Protein AF-A0A380FMU0-F1 (afdb_monomer_lite)

Secondary structure (DSSP, 8-state):
--SSHHHHHHHHHHHHHHHHHHHHHHHHHHHIIIIIHHHHHHHHHHHHHHHHHHHHHTT-S-HHHHHHHHHHTT--EEEE-TT--EEEESSPPSB----HHHHHHHHTTPPEEHHHHPPP-SSS-GGG--BTTSSEE------

Structure (mmCIF, N/CA/C/O backbone):
data_AF-A0A380FMU0-F1
#
_entry.id   AF-A0A380FMU0-F1
#
loop_
_atom_site.group_PDB
_atom_site.id
_atom_site.type_symbol
_atom_site.label_atom_id
_atom_site.label_alt_id
_atom_site.label_comp_id
_atom_site.label_asym_id
_atom_site.label_entity_id
_atom_site.label_seq_id
_atom_site.pdbx_PDB_ins_code
_atom_site.Cartn_x
_atom_site.Cartn_y
_atom_site.Cartn_z
_atom_site.occupancy
_atom_site.B_iso_or_equiv
_atom_site.auth_seq_id
_atom_site.auth_comp_id
_atom_site.auth_asym_id
_atom_site.auth_atom_id
_atom_site.pdbx_PDB_model_num
ATOM 1 N N . MET A 1 1 ? 20.321 -1.409 -47.444 1.00 62.28 1 MET A N 1
ATOM 2 C CA . MET A 1 1 ? 21.589 -1.336 -46.681 1.00 62.28 1 MET A CA 1
ATOM 3 C C . MET A 1 1 ? 21.832 0.125 -46.312 1.00 62.28 1 MET A C 1
ATOM 5 O O . MET A 1 1 ? 21.774 0.958 -47.209 1.00 62.28 1 MET A O 1
ATOM 9 N N . PHE A 1 2 ? 21.976 0.475 -45.027 1.00 71.62 2 PHE A N 1
ATOM 10 C CA . PHE A 1 2 ? 22.127 1.880 -44.603 1.00 71.62 2 PHE A CA 1
ATOM 11 C C . PHE A 1 2 ? 23.347 2.533 -45.263 1.00 71.62 2 PHE A C 1
ATOM 13 O O . PHE A 1 2 ? 24.409 1.914 -45.334 1.00 71.62 2 PHE A O 1
ATOM 20 N N . ARG A 1 3 ? 23.165 3.759 -45.776 1.00 75.12 3 ARG A N 1
ATOM 21 C CA . ARG A 1 3 ? 24.094 4.401 -46.722 1.00 75.12 3 ARG A CA 1
ATOM 22 C C . ARG A 1 3 ? 25.409 4.886 -46.101 1.00 75.12 3 ARG A C 1
ATOM 24 O O . ARG A 1 3 ? 26.377 5.029 -46.834 1.00 75.12 3 ARG A O 1
ATOM 31 N N . SER A 1 4 ? 25.473 5.118 -44.788 1.00 87.44 4 SER A N 1
ATOM 32 C CA . SER A 1 4 ? 26.703 5.547 -44.106 1.00 87.44 4 SER A CA 1
ATOM 33 C C . SER A 1 4 ? 26.963 4.758 -42.823 1.00 87.44 4 SER A C 1
ATOM 35 O O . SER A 1 4 ? 26.038 4.232 -42.192 1.00 87.44 4 SER A O 1
ATOM 37 N N . LEU A 1 5 ? 28.238 4.697 -42.427 1.00 88.19 5 LEU A N 1
ATOM 38 C CA . LEU A 1 5 ? 28.683 4.088 -41.171 1.00 88.19 5 LEU A CA 1
ATOM 39 C C . LEU A 1 5 ? 27.989 4.728 -39.955 1.00 88.19 5 LEU A C 1
ATOM 41 O O . LEU A 1 5 ? 27.538 4.014 -39.064 1.00 88.19 5 LEU A O 1
ATOM 45 N N . TYR A 1 6 ? 27.820 6.053 -39.971 1.00 88.25 6 TYR A N 1
ATOM 46 C CA . TYR A 1 6 ? 27.162 6.817 -38.907 1.00 88.25 6 TYR A CA 1
ATOM 47 C C . TYR A 1 6 ? 25.714 6.375 -38.667 1.00 88.25 6 TYR A C 1
ATOM 49 O O . TYR A 1 6 ? 25.329 6.126 -37.527 1.00 88.25 6 TYR A O 1
ATOM 57 N N . ILE A 1 7 ? 24.924 6.209 -39.735 1.00 91.94 7 ILE A N 1
ATOM 58 C CA . ILE A 1 7 ? 23.527 5.755 -39.625 1.00 91.94 7 ILE A CA 1
ATOM 59 C C . ILE A 1 7 ? 23.473 4.335 -39.058 1.00 91.94 7 ILE A C 1
ATOM 61 O O . ILE A 1 7 ? 22.617 4.024 -38.235 1.00 91.94 7 ILE A O 1
ATOM 65 N N . ARG A 1 8 ? 24.403 3.469 -39.471 1.00 90.94 8 ARG A N 1
ATOM 66 C CA . ARG A 1 8 ? 24.453 2.085 -38.994 1.00 90.94 8 ARG A CA 1
ATOM 67 C C . ARG A 1 8 ? 24.746 2.015 -37.492 1.00 90.94 8 ARG A C 1
ATOM 69 O O . ARG A 1 8 ? 24.044 1.300 -36.784 1.00 90.94 8 ARG A O 1
ATOM 76 N N . ILE A 1 9 ? 25.733 2.778 -37.015 1.00 93.88 9 ILE A N 1
ATOM 77 C CA . ILE A 1 9 ? 26.066 2.862 -35.585 1.00 93.88 9 ILE A CA 1
ATOM 78 C C . ILE A 1 9 ? 24.871 3.403 -34.796 1.00 93.88 9 ILE A C 1
ATOM 80 O O . ILE A 1 9 ? 24.471 2.786 -33.815 1.00 93.88 9 ILE A O 1
ATOM 84 N N . ALA A 1 10 ? 24.255 4.499 -35.250 1.00 94.94 10 ALA A N 1
ATOM 85 C CA . ALA A 1 10 ? 23.093 5.080 -34.581 1.00 94.94 10 ALA A CA 1
ATOM 86 C C . ALA A 1 10 ? 21.936 4.073 -34.446 1.00 94.94 10 ALA A C 1
ATOM 88 O O . ALA A 1 10 ? 21.364 3.926 -33.367 1.00 94.94 10 ALA A O 1
ATOM 89 N N . ILE A 1 11 ? 21.630 3.332 -35.515 1.00 94.94 11 ILE A N 1
ATOM 90 C CA . ILE A 1 11 ? 20.568 2.318 -35.507 1.00 94.94 11 ILE A CA 1
ATOM 91 C C . ILE A 1 11 ? 20.90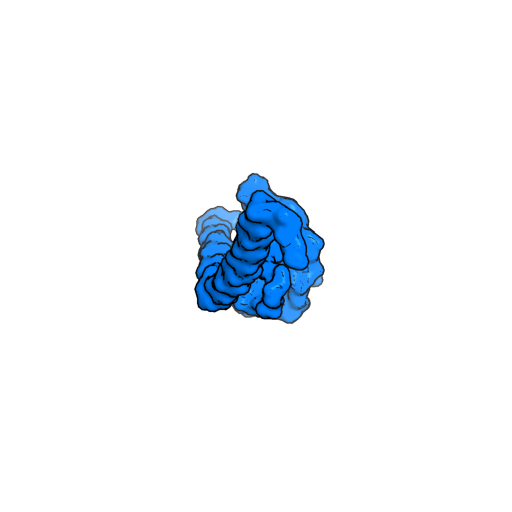6 1.168 -34.564 1.00 94.94 11 ILE A C 1
ATOM 93 O O . ILE A 1 11 ? 20.043 0.769 -33.787 1.00 94.94 11 ILE A O 1
ATOM 97 N N . TYR A 1 12 ? 22.139 0.655 -34.579 1.00 94.94 12 TYR A N 1
ATOM 98 C CA . TYR A 1 12 ? 22.534 -0.394 -33.637 1.00 94.94 12 TYR A CA 1
ATOM 99 C C . TYR A 1 12 ? 22.421 0.071 -32.188 1.00 94.94 12 TYR A C 1
ATOM 101 O O . TYR A 1 12 ? 21.866 -0.657 -31.370 1.00 94.94 12 TYR A O 1
ATOM 109 N N . THR A 1 13 ? 22.858 1.291 -31.882 1.00 96.25 13 THR A N 1
ATOM 110 C CA . THR A 1 13 ? 22.730 1.863 -30.539 1.00 96.25 13 THR A CA 1
ATOM 111 C C . THR A 1 13 ? 21.267 1.953 -30.104 1.00 96.25 13 THR A C 1
ATOM 113 O O . THR A 1 13 ? 20.933 1.486 -29.018 1.00 96.25 13 THR A O 1
ATOM 116 N N . ILE A 1 14 ? 20.377 2.477 -30.955 1.00 97.25 14 ILE A N 1
ATOM 117 C CA . ILE A 1 14 ? 18.938 2.572 -30.653 1.00 97.25 14 ILE 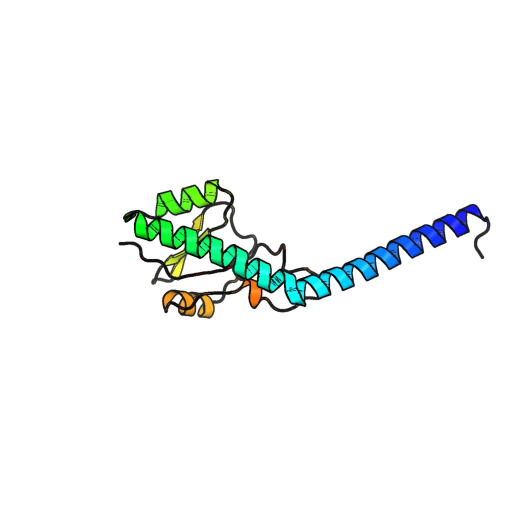A CA 1
ATOM 118 C C . ILE A 1 14 ? 18.331 1.181 -30.443 1.00 97.25 14 ILE A C 1
ATOM 120 O O . ILE A 1 14 ? 17.609 0.966 -29.473 1.00 97.25 14 ILE A O 1
ATOM 124 N N . VAL A 1 15 ? 18.641 0.221 -31.317 1.00 97.38 15 VAL A N 1
ATOM 125 C CA . VAL A 1 15 ? 18.131 -1.154 -31.208 1.00 97.38 15 VAL A CA 1
ATOM 126 C C . VAL A 1 15 ? 18.597 -1.805 -29.908 1.00 97.38 15 VAL A C 1
ATOM 128 O O . VAL A 1 15 ? 17.781 -2.386 -29.196 1.00 97.38 15 VAL A O 1
ATOM 131 N N . VAL A 1 16 ? 19.878 -1.672 -29.558 1.00 97.81 16 VAL A N 1
ATOM 132 C CA . VAL A 1 16 ? 20.424 -2.204 -28.302 1.00 97.81 16 VAL A CA 1
ATOM 133 C C . VAL A 1 16 ? 19.770 -1.535 -27.093 1.00 97.81 16 VAL A C 1
ATOM 135 O O . VAL A 1 16 ? 19.377 -2.241 -26.166 1.00 97.81 16 VAL A O 1
ATOM 138 N N . MET A 1 17 ? 19.594 -0.209 -27.099 1.00 98.00 17 MET A N 1
ATOM 139 C CA . MET A 1 17 ? 18.896 0.514 -26.026 1.00 98.00 17 MET A CA 1
ATOM 140 C C . MET A 1 17 ? 17.452 0.027 -25.849 1.00 98.00 17 MET A C 1
ATOM 142 O O . MET A 1 17 ? 17.045 -0.272 -24.727 1.00 98.00 17 MET A O 1
ATOM 146 N N . LEU A 1 18 ? 16.692 -0.103 -26.941 1.00 98.00 18 LEU A N 1
ATOM 147 C CA . LEU A 1 18 ? 15.300 -0.560 -26.902 1.00 98.00 18 LEU A CA 1
ATOM 148 C C . LEU A 1 18 ? 15.189 -2.010 -26.423 1.00 98.00 18 LEU A C 1
ATOM 150 O O . LEU A 1 18 ? 14.384 -2.300 -25.540 1.00 98.00 18 LEU A O 1
ATOM 154 N N . LEU A 1 19 ? 16.022 -2.913 -26.949 1.00 97.69 19 LEU A N 1
ATOM 155 C CA . LEU A 1 19 ? 16.055 -4.308 -26.501 1.00 97.69 19 LEU A CA 1
ATOM 156 C C . LEU A 1 19 ? 16.412 -4.405 -25.016 1.00 97.69 19 LEU A C 1
ATOM 158 O O . LEU A 1 19 ? 15.761 -5.138 -24.274 1.00 97.69 19 LEU A O 1
ATOM 162 N N . SER A 1 20 ? 17.393 -3.622 -24.565 1.00 97.75 20 SER A N 1
ATOM 163 C CA . SER A 1 20 ? 17.803 -3.586 -23.158 1.00 97.75 20 SER A CA 1
ATOM 164 C C . SER A 1 20 ? 16.676 -3.083 -22.255 1.00 97.75 20 SER A C 1
ATOM 166 O O . SER A 1 20 ? 16.435 -3.666 -21.199 1.00 97.75 20 SER A O 1
ATOM 168 N N . ALA A 1 21 ? 15.945 -2.046 -22.677 1.00 95.38 21 ALA A N 1
ATOM 169 C CA . ALA A 1 21 ? 14.795 -1.522 -21.943 1.00 95.38 21 ALA A CA 1
ATOM 170 C C . ALA A 1 21 ? 13.669 -2.562 -21.823 1.00 95.38 21 ALA A C 1
ATOM 172 O O . ALA A 1 21 ? 13.132 -2.756 -20.733 1.00 95.38 21 ALA A O 1
ATOM 173 N N . ILE A 1 22 ? 13.358 -3.277 -22.910 1.0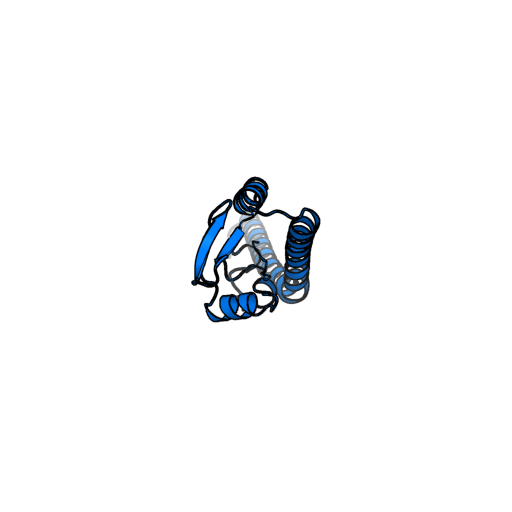0 93.50 22 ILE A N 1
ATOM 174 C CA . ILE A 1 22 ? 12.335 -4.333 -22.924 1.00 93.50 22 ILE A CA 1
ATOM 175 C C . ILE A 1 22 ? 12.735 -5.489 -21.997 1.00 93.50 22 ILE A C 1
ATOM 177 O O . ILE A 1 22 ? 11.941 -5.913 -21.158 1.00 93.50 22 ILE A O 1
ATOM 181 N N . ILE A 1 23 ? 13.975 -5.975 -22.100 1.00 94.88 23 ILE A N 1
ATOM 182 C CA . ILE A 1 23 ? 14.481 -7.061 -21.247 1.00 94.88 23 ILE A CA 1
ATOM 183 C C . ILE A 1 23 ? 14.467 -6.634 -19.773 1.00 94.88 23 ILE A C 1
ATOM 185 O O . ILE A 1 23 ? 13.967 -7.369 -18.920 1.00 94.88 23 ILE A O 1
ATOM 189 N N . SER A 1 24 ? 14.957 -5.429 -19.475 1.00 93.81 24 SER A N 1
ATOM 190 C CA . SER A 1 24 ? 14.973 -4.874 -18.117 1.00 93.81 24 SER A CA 1
ATOM 191 C C . SER A 1 24 ? 13.563 -4.731 -17.536 1.00 93.81 24 SER A C 1
ATOM 193 O O . SER A 1 24 ? 13.333 -5.079 -16.374 1.00 93.81 24 SER A O 1
ATOM 195 N N . PHE A 1 25 ? 12.592 -4.303 -18.351 1.00 89.38 25 PHE A N 1
ATOM 196 C CA . PHE A 1 25 ? 11.188 -4.233 -17.955 1.00 89.38 25 PHE A CA 1
ATOM 197 C C . PHE A 1 25 ? 10.651 -5.607 -17.532 1.00 89.38 25 PHE A C 1
ATOM 199 O O . PHE A 1 25 ? 10.071 -5.727 -16.449 1.00 89.38 25 PHE A O 1
ATOM 206 N N . PHE A 1 26 ? 10.882 -6.657 -18.324 1.00 88.69 26 PHE A N 1
ATOM 207 C CA . PHE A 1 26 ? 10.426 -8.008 -17.977 1.00 88.69 26 PHE A CA 1
ATOM 208 C C . PHE A 1 26 ? 11.112 -8.559 -16.724 1.00 88.69 26 PHE A C 1
ATOM 210 O O . PHE A 1 26 ? 10.427 -9.063 -15.831 1.00 88.69 26 PHE A O 1
ATOM 217 N N . ILE A 1 27 ? 12.437 -8.416 -16.611 1.00 91.25 27 ILE A N 1
ATOM 218 C CA . ILE A 1 27 ? 13.191 -8.868 -15.430 1.00 91.25 27 ILE A CA 1
ATOM 219 C C . ILE A 1 27 ? 12.678 -8.166 -14.168 1.00 91.25 27 ILE A C 1
ATOM 221 O O . ILE A 1 27 ? 12.403 -8.819 -13.161 1.00 91.25 27 ILE A O 1
ATOM 225 N N . THR A 1 28 ? 12.482 -6.850 -14.230 1.00 88.62 28 THR A N 1
ATOM 226 C CA . THR A 1 28 ? 11.986 -6.067 -13.090 1.00 88.62 28 THR A CA 1
ATOM 227 C C . THR A 1 28 ? 10.577 -6.497 -12.682 1.00 88.62 28 THR A C 1
ATOM 229 O O . THR A 1 28 ? 10.299 -6.627 -11.490 1.00 88.62 28 THR A O 1
ATOM 232 N N . ASN A 1 29 ? 9.696 -6.787 -13.644 1.00 85.81 29 ASN A N 1
ATOM 233 C CA . ASN A 1 29 ? 8.359 -7.312 -13.358 1.00 85.81 29 ASN A CA 1
ATOM 234 C C . ASN A 1 29 ? 8.411 -8.690 -12.676 1.00 85.81 29 ASN A C 1
ATOM 236 O O . ASN A 1 29 ? 7.687 -8.918 -11.706 1.00 85.81 29 ASN A O 1
ATOM 240 N N . ILE A 1 30 ? 9.287 -9.593 -13.128 1.00 87.31 30 ILE A N 1
ATOM 241 C CA . ILE A 1 30 ? 9.474 -10.911 -12.494 1.00 87.31 30 ILE A CA 1
ATOM 242 C C . ILE A 1 30 ? 9.941 -10.748 -11.042 1.00 87.31 30 ILE A C 1
ATOM 244 O O . ILE A 1 30 ? 9.358 -11.345 -10.134 1.00 87.31 30 ILE A O 1
ATOM 248 N N . ILE A 1 31 ? 10.946 -9.898 -10.803 1.00 89.00 31 ILE A N 1
ATOM 249 C CA . ILE A 1 31 ? 11.436 -9.594 -9.449 1.00 89.00 31 ILE A CA 1
ATOM 250 C C . ILE A 1 31 ? 10.308 -9.004 -8.594 1.00 89.00 31 ILE A C 1
ATOM 252 O O . ILE A 1 31 ? 10.114 -9.410 -7.446 1.00 89.00 31 ILE A O 1
ATOM 256 N N . TYR A 1 32 ? 9.519 -8.083 -9.153 1.00 87.31 32 TYR A N 1
ATOM 257 C CA . TYR A 1 32 ? 8.397 -7.486 -8.439 1.00 87.31 32 TYR A CA 1
ATOM 258 C C . TYR A 1 32 ? 7.402 -8.539 -7.946 1.00 87.31 32 TYR A C 1
ATOM 260 O O . TYR A 1 32 ? 7.053 -8.554 -6.762 1.00 87.31 32 TYR A O 1
ATOM 268 N N . HIS A 1 33 ? 6.978 -9.439 -8.830 1.00 82.69 33 HIS A N 1
ATOM 269 C CA . HIS A 1 33 ? 5.956 -10.426 -8.503 1.00 82.69 33 HIS A CA 1
ATOM 270 C C . HIS A 1 33 ? 6.438 -11.522 -7.550 1.00 82.69 33 HIS A C 1
ATOM 272 O O . HIS A 1 33 ? 5.648 -11.964 -6.714 1.00 82.69 33 HIS A O 1
ATOM 278 N N . ASN A 1 34 ? 7.713 -11.911 -7.625 1.00 85.19 34 ASN A N 1
ATOM 279 C CA . ASN A 1 34 ? 8.252 -12.999 -6.809 1.00 85.19 34 ASN A CA 1
ATOM 280 C C . ASN A 1 34 ? 8.643 -12.561 -5.393 1.00 85.19 34 ASN A C 1
ATOM 282 O O . ASN A 1 34 ? 8.519 -13.353 -4.460 1.00 85.19 34 ASN A O 1
ATOM 286 N N . THR A 1 35 ? 9.118 -11.325 -5.209 1.00 87.12 35 THR A N 1
ATOM 287 C CA . THR A 1 35 ? 9.658 -10.881 -3.910 1.00 87.12 35 THR A CA 1
ATOM 288 C C . THR A 1 35 ? 9.127 -9.528 -3.459 1.00 87.12 35 THR A C 1
ATOM 290 O O . THR A 1 35 ? 8.597 -9.420 -2.349 1.00 87.12 35 THR A O 1
ATOM 293 N N . LEU A 1 36 ? 9.230 -8.482 -4.286 1.00 89.44 36 LEU A N 1
ATOM 294 C CA . LEU A 1 36 ? 8.938 -7.116 -3.820 1.00 89.44 36 LEU A CA 1
ATOM 295 C C . LEU A 1 36 ? 7.476 -6.925 -3.419 1.00 89.44 36 LEU A C 1
ATOM 297 O O . LEU A 1 36 ? 7.201 -6.202 -2.466 1.00 89.44 36 LEU A O 1
ATOM 301 N N . LYS A 1 37 ? 6.538 -7.581 -4.105 1.00 91.38 37 LYS A N 1
ATOM 302 C CA . LYS A 1 37 ? 5.104 -7.463 -3.828 1.00 91.38 37 LYS A CA 1
ATOM 303 C C . LYS A 1 37 ? 4.742 -7.938 -2.417 1.00 91.38 37 LYS A C 1
ATOM 305 O O . LYS A 1 37 ? 4.060 -7.220 -1.691 1.00 91.38 37 LYS A O 1
ATOM 310 N N . ALA A 1 38 ? 5.235 -9.109 -2.010 1.00 92.75 38 ALA A N 1
ATOM 311 C CA . ALA A 1 38 ? 5.000 -9.642 -0.667 1.00 92.75 38 ALA A CA 1
ATOM 312 C C . ALA A 1 38 ? 5.712 -8.809 0.412 1.00 92.75 38 ALA A C 1
ATOM 314 O O . ALA A 1 38 ? 5.133 -8.540 1.463 1.00 92.75 38 ALA A O 1
ATOM 315 N N . ASN A 1 39 ? 6.933 -8.343 0.131 1.00 94.81 39 ASN A N 1
ATOM 316 C CA . ASN A 1 39 ? 7.685 -7.483 1.048 1.00 94.81 39 ASN A CA 1
ATOM 317 C C . ASN A 1 39 ? 7.014 -6.114 1.240 1.00 94.81 39 ASN A C 1
ATOM 319 O O . ASN A 1 39 ? 6.972 -5.598 2.356 1.00 94.81 39 ASN A O 1
ATOM 323 N N . ASN A 1 40 ? 6.471 -5.531 0.168 1.00 95.12 40 ASN A N 1
ATOM 324 C CA . ASN A 1 40 ? 5.748 -4.264 0.219 1.00 95.12 40 ASN A CA 1
ATOM 325 C C . ASN A 1 40 ? 4.448 -4.392 1.019 1.00 95.12 40 ASN A C 1
ATOM 327 O O . ASN A 1 40 ? 4.187 -3.574 1.897 1.00 95.12 40 ASN A O 1
ATOM 331 N N . ASP A 1 41 ? 3.675 -5.451 0.767 1.00 96.69 41 ASP A N 1
ATOM 332 C CA . ASP A 1 41 ? 2.479 -5.769 1.548 1.00 96.69 41 ASP A CA 1
ATOM 333 C C . ASP A 1 41 ? 2.807 -5.901 3.043 1.00 96.69 41 ASP A C 1
ATOM 335 O O . ASP A 1 41 ? 2.199 -5.221 3.868 1.00 96.69 41 ASP A O 1
ATOM 339 N N . ALA A 1 42 ? 3.838 -6.679 3.391 1.00 97.56 42 ALA A N 1
ATOM 340 C CA . ALA A 1 42 ? 4.278 -6.842 4.774 1.00 97.56 42 ALA A CA 1
ATOM 341 C C . ALA A 1 42 ? 4.715 -5.513 5.412 1.00 97.56 42 ALA A C 1
ATOM 343 O O . ALA A 1 42 ? 4.367 -5.235 6.562 1.00 97.56 42 ALA A O 1
ATOM 344 N N . LYS A 1 43 ? 5.445 -4.672 4.668 1.00 97.19 43 LYS A N 1
ATOM 345 C CA . LYS A 1 43 ? 5.892 -3.356 5.139 1.00 97.19 43 LYS A CA 1
ATOM 346 C C . LYS A 1 43 ? 4.708 -2.439 5.445 1.00 97.19 43 LYS A C 1
ATOM 348 O O . LYS A 1 43 ? 4.664 -1.872 6.533 1.00 97.19 43 LYS A O 1
ATOM 353 N N . ILE A 1 44 ? 3.757 -2.314 4.520 1.00 97.06 44 ILE A N 1
ATOM 354 C CA . ILE A 1 44 ? 2.593 -1.432 4.686 1.00 97.06 44 ILE A CA 1
ATOM 355 C C . ILE A 1 44 ? 1.649 -1.995 5.760 1.00 97.06 44 ILE A C 1
ATOM 357 O O . ILE A 1 44 ? 1.149 -1.242 6.592 1.00 97.06 44 ILE A O 1
ATOM 361 N N . MET A 1 45 ? 1.467 -3.319 5.819 1.00 98.38 45 MET A N 1
ATOM 362 C CA . MET A 1 45 ? 0.698 -3.977 6.881 1.00 98.38 45 MET A CA 1
ATOM 363 C C . MET A 1 45 ? 1.302 -3.721 8.262 1.00 98.38 45 MET A C 1
ATOM 365 O O . MET A 1 45 ? 0.563 -3.478 9.213 1.00 98.38 45 MET A O 1
ATOM 369 N N . ARG A 1 46 ? 2.634 -3.754 8.392 1.00 98.44 46 ARG A N 1
ATOM 370 C CA . ARG A 1 46 ? 3.303 -3.402 9.648 1.00 98.44 46 ARG A CA 1
ATOM 371 C C . ARG A 1 46 ? 2.993 -1.960 10.039 1.00 98.44 46 ARG A C 1
ATOM 373 O O . ARG A 1 46 ? 2.516 -1.748 11.142 1.00 98.44 46 ARG A O 1
ATOM 380 N N . THR A 1 4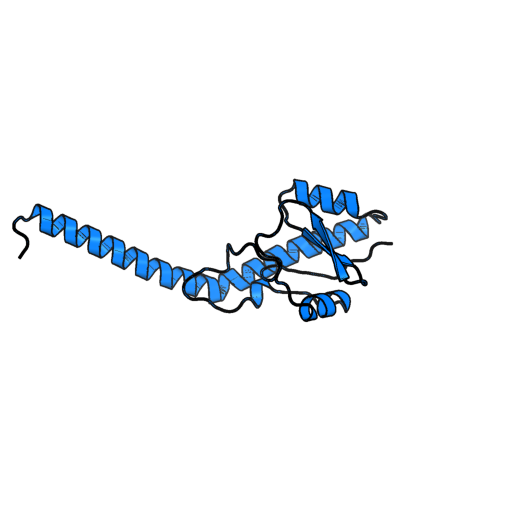7 ? 3.143 -1.007 9.119 1.00 97.69 47 THR A N 1
ATOM 381 C CA . THR A 1 47 ? 2.790 0.400 9.370 1.00 97.69 47 THR A CA 1
ATOM 382 C C . THR A 1 47 ? 1.333 0.565 9.815 1.00 97.69 47 THR A C 1
ATOM 384 O O . THR A 1 47 ? 1.067 1.290 10.770 1.00 97.69 47 THR A O 1
ATOM 387 N N . LEU A 1 48 ? 0.387 -0.139 9.182 1.00 97.88 48 LEU A N 1
ATOM 388 C CA . LEU A 1 48 ? -1.024 -0.118 9.582 1.00 97.88 48 LEU A CA 1
ATOM 389 C C . LEU A 1 48 ? -1.248 -0.716 10.982 1.00 97.88 48 LEU A C 1
ATOM 391 O O . LEU A 1 48 ? -2.050 -0.198 11.758 1.00 97.88 48 LEU A O 1
ATOM 395 N N . LYS A 1 49 ? -0.553 -1.807 11.315 1.00 97.56 49 LYS A N 1
ATOM 396 C CA . LYS A 1 49 ? -0.631 -2.421 12.646 1.00 97.56 49 LYS A CA 1
ATOM 397 C C . LYS A 1 49 ? -0.035 -1.515 13.718 1.00 97.56 49 LYS A C 1
ATOM 399 O O . LYS A 1 49 ? -0.668 -1.362 14.751 1.00 97.56 49 LYS A O 1
ATOM 404 N N . ASP A 1 50 ? 1.102 -0.879 13.454 1.00 96.75 50 ASP A N 1
ATOM 405 C CA . ASP A 1 50 ? 1.739 0.063 14.381 1.00 96.75 50 ASP A CA 1
ATOM 406 C C . ASP A 1 50 ? 0.822 1.268 14.646 1.00 96.75 50 ASP A C 1
ATOM 408 O O . ASP A 1 50 ? 0.609 1.656 15.793 1.00 96.75 50 ASP A O 1
ATOM 412 N N . ALA A 1 51 ? 0.198 1.799 13.588 1.00 94.94 51 ALA A N 1
ATOM 413 C CA . ALA A 1 51 ? -0.814 2.847 13.677 1.00 94.94 51 ALA A CA 1
ATOM 414 C C . ALA A 1 51 ? -2.000 2.411 14.564 1.00 94.94 51 ALA A C 1
ATOM 416 O O . ALA A 1 51 ? -2.367 3.112 15.511 1.00 94.94 51 ALA A O 1
ATOM 417 N N . LYS A 1 52 ? -2.553 1.216 14.322 1.00 94.38 52 LYS A N 1
ATOM 418 C CA . LYS A 1 52 ? -3.630 0.647 15.145 1.00 94.38 52 LYS A CA 1
ATOM 419 C C . LYS A 1 52 ? -3.211 0.466 16.609 1.00 94.38 52 LYS A C 1
ATOM 421 O O . LYS A 1 52 ? -3.984 0.834 17.487 1.00 94.38 52 LYS A O 1
ATOM 426 N N . SER A 1 53 ? -2.031 -0.088 16.879 1.00 94.25 53 SER A N 1
ATOM 427 C CA . SER A 1 53 ? -1.542 -0.289 18.249 1.00 94.25 53 SER A CA 1
ATOM 428 C C . SER A 1 53 ? -1.425 1.041 18.987 1.00 94.25 53 SER A C 1
ATOM 430 O O . SER A 1 53 ? -1.959 1.181 20.080 1.00 94.25 53 SER A O 1
ATOM 432 N N . PHE A 1 54 ? -0.851 2.062 18.344 1.00 93.50 54 PHE A N 1
ATOM 433 C CA . PHE A 1 54 ? -0.769 3.404 18.920 1.00 93.50 54 PHE A CA 1
ATOM 434 C C . PHE A 1 54 ? -2.150 3.988 19.259 1.00 93.50 54 PHE A C 1
ATOM 436 O O . PHE A 1 54 ? -2.340 4.564 20.328 1.00 93.50 54 PHE A O 1
ATOM 443 N N . GLN A 1 55 ? -3.133 3.811 18.370 1.00 91.19 55 GLN A N 1
ATOM 444 C CA . GLN A 1 55 ? -4.514 4.230 18.622 1.00 91.19 55 GLN A CA 1
ATOM 445 C C . GLN A 1 55 ? -5.116 3.540 19.857 1.00 91.19 55 GLN A C 1
ATOM 447 O O . GLN A 1 55 ? -5.837 4.189 20.622 1.00 91.19 55 GLN A O 1
ATOM 452 N N . GLN A 1 56 ? -4.837 2.246 20.040 1.00 89.88 56 GLN A N 1
ATOM 453 C CA . GLN A 1 56 ? -5.311 1.460 21.181 1.00 89.88 56 GLN A CA 1
ATOM 454 C C . GLN A 1 56 ? -4.635 1.900 22.484 1.00 89.88 56 GLN A C 1
ATOM 456 O O . GLN A 1 56 ? -5.334 2.175 23.458 1.00 89.88 56 GLN A O 1
ATOM 461 N N . ASP A 1 57 ? -3.310 2.043 22.480 1.00 91.12 57 ASP A N 1
ATOM 462 C CA . ASP A 1 57 ? -2.521 2.431 23.656 1.00 91.12 57 ASP A CA 1
ATOM 463 C C . ASP A 1 57 ? -2.867 3.848 24.139 1.00 91.12 57 ASP A C 1
ATOM 465 O O . ASP A 1 57 ? -2.924 4.118 25.340 1.00 91.12 57 ASP A O 1
ATOM 469 N N . ALA A 1 58 ? -3.164 4.756 23.206 1.00 88.69 58 ALA A N 1
ATOM 470 C CA . ALA A 1 58 ? -3.556 6.130 23.505 1.00 88.69 58 ALA A CA 1
ATOM 471 C C . ALA A 1 58 ? -5.026 6.283 23.953 1.00 88.69 58 ALA A C 1
ATOM 473 O O . ALA A 1 58 ? -5.444 7.401 24.252 1.00 88.69 58 ALA A O 1
ATOM 474 N N . ASN A 1 59 ? -5.820 5.200 23.990 1.00 85.25 59 ASN A N 1
ATOM 475 C CA . ASN A 1 59 ? -7.245 5.209 24.358 1.00 85.25 59 ASN A CA 1
ATOM 476 C C . ASN A 1 59 ? -8.062 6.302 23.637 1.00 85.25 59 ASN A C 1
ATOM 478 O O . ASN A 1 59 ? -8.907 6.975 24.231 1.00 85.25 59 ASN A O 1
ATOM 482 N N . MET A 1 60 ? -7.798 6.508 22.343 1.00 83.31 60 MET A N 1
ATOM 483 C CA . MET A 1 60 ? -8.446 7.575 21.578 1.00 83.31 60 MET A CA 1
ATOM 484 C C . MET A 1 60 ? -9.941 7.288 21.384 1.00 83.31 60 MET A C 1
ATOM 486 O O . MET A 1 60 ? -10.304 6.343 20.685 1.00 83.31 60 MET A O 1
ATOM 490 N N . SER A 1 61 ? -10.802 8.136 21.953 1.00 78.19 61 SER A N 1
ATOM 491 C CA . SER A 1 61 ? -12.263 8.040 21.812 1.00 78.19 61 SER A CA 1
ATOM 492 C C . SER A 1 61 ? -12.775 8.584 20.475 1.00 78.19 61 SER A C 1
ATOM 494 O O . SER A 1 61 ? -13.715 8.044 19.905 1.00 78.19 61 SER A O 1
ATOM 496 N N . ASN A 1 62 ? -12.136 9.624 19.924 1.00 86.81 62 ASN A N 1
ATOM 497 C CA . ASN A 1 62 ? -12.476 10.181 18.613 1.00 86.81 62 ASN A CA 1
ATOM 498 C C . ASN A 1 62 ? -11.364 9.911 17.596 1.00 86.81 62 ASN A C 1
ATOM 500 O O . ASN A 1 62 ? -10.293 10.515 17.650 1.00 86.81 62 ASN A O 1
ATOM 504 N N . LEU A 1 63 ? -11.647 9.048 16.621 1.00 91.94 63 LEU A N 1
ATOM 505 C CA . LEU A 1 63 ? -10.671 8.645 15.608 1.00 91.94 63 LEU A CA 1
ATOM 506 C C . LEU A 1 63 ? -10.629 9.563 14.379 1.00 91.94 63 LEU A C 1
ATOM 508 O O . LEU A 1 63 ? -9.698 9.465 13.581 1.00 91.94 63 LEU A O 1
ATOM 512 N N . LYS A 1 64 ? -11.586 10.489 14.205 1.00 93.44 64 LYS A N 1
ATOM 513 C CA . LYS A 1 64 ? -11.589 11.384 13.030 1.00 93.44 64 LYS A CA 1
ATOM 514 C C . LYS A 1 64 ? -10.339 12.279 12.960 1.00 93.44 64 LYS A C 1
ATOM 516 O O . LYS A 1 64 ? -9.738 12.321 11.887 1.00 93.44 64 LYS A O 1
ATOM 521 N N . PRO A 1 65 ? -9.908 12.968 14.041 1.00 94.06 65 PRO A N 1
ATOM 522 C CA . PRO A 1 65 ? -8.672 13.754 14.023 1.00 94.06 65 PRO A CA 1
ATOM 523 C C . PRO A 1 65 ? -7.435 12.888 13.784 1.00 94.06 65 PRO A C 1
ATOM 525 O O . PRO A 1 65 ? -6.532 13.302 13.068 1.00 94.06 65 PRO A O 1
ATOM 528 N N . TYR A 1 66 ? -7.427 11.669 14.325 1.00 94.88 66 TYR A N 1
ATOM 529 C CA . TYR A 1 66 ? -6.344 10.711 14.135 1.00 94.88 66 TYR A CA 1
ATOM 530 C C . TYR A 1 66 ? -6.184 10.307 12.662 1.00 94.88 66 TYR A C 1
ATOM 532 O O . TYR A 1 66 ? -5.102 10.450 12.093 1.00 94.88 66 TYR A O 1
ATOM 540 N N . PHE A 1 67 ? -7.267 9.890 11.999 1.00 95.94 67 PHE A N 1
ATOM 541 C CA . PHE A 1 67 ? -7.218 9.556 10.573 1.00 95.94 67 PHE A CA 1
ATOM 542 C C . PHE A 1 67 ? -6.908 10.772 9.696 1.00 95.94 67 PHE A C 1
ATOM 544 O O . PHE A 1 67 ? -6.186 10.641 8.709 1.00 95.94 67 PHE A O 1
ATOM 551 N N . LYS A 1 68 ? -7.400 11.962 10.070 1.00 96.69 68 LYS A N 1
ATOM 552 C CA . LYS A 1 68 ? -7.037 13.213 9.393 1.00 96.69 68 LYS A CA 1
ATOM 553 C C . LYS A 1 68 ? -5.532 13.469 9.479 1.00 96.69 68 LYS A C 1
ATOM 555 O O . LYS A 1 68 ? -4.924 13.746 8.451 1.00 96.69 68 LYS A O 1
ATOM 560 N N . HIS A 1 69 ? -4.941 13.318 10.662 1.00 96.00 69 HIS A N 1
ATOM 561 C CA . HIS A 1 69 ? -3.508 13.510 10.867 1.00 96.00 69 HIS A CA 1
ATOM 562 C C . HIS A 1 69 ? -2.670 12.529 10.040 1.00 96.00 69 HIS A C 1
ATOM 564 O O . HIS A 1 69 ? -1.724 12.931 9.369 1.00 96.00 69 HIS A O 1
ATOM 570 N N . LEU A 1 70 ? -3.054 11.250 9.998 1.00 96.50 70 LEU A N 1
ATOM 571 C CA . LEU A 1 70 ? -2.393 10.293 9.108 1.00 96.50 70 LEU A CA 1
ATOM 572 C C . LEU A 1 70 ? -2.527 10.694 7.624 1.00 96.50 70 LEU A C 1
ATOM 574 O O . LEU A 1 70 ? -1.577 10.546 6.857 1.00 96.50 70 LEU A O 1
ATOM 578 N N . GLY A 1 71 ? -3.675 11.249 7.228 1.00 97.25 71 GLY A N 1
ATOM 579 C CA . GLY A 1 71 ? -3.870 11.846 5.905 1.00 97.25 71 GLY A CA 1
ATOM 580 C C . GLY A 1 71 ? -2.906 13.000 5.609 1.00 97.25 71 GLY A C 1
ATOM 581 O O . GLY A 1 71 ? -2.323 13.051 4.528 1.00 97.25 71 GLY A O 1
ATOM 582 N N . GLU A 1 72 ? -2.684 13.887 6.581 1.00 97.25 72 GLU A N 1
ATOM 583 C CA . GLU A 1 72 ? -1.712 14.995 6.504 1.00 97.25 72 GLU A CA 1
ATOM 584 C C . GLU A 1 72 ? -0.258 14.492 6.404 1.00 97.25 72 GLU A C 1
ATOM 586 O O . GLU A 1 72 ? 0.596 15.166 5.832 1.00 97.25 72 GLU A O 1
ATOM 591 N N . MET A 1 73 ? 0.020 13.273 6.879 1.00 96.56 73 MET A N 1
ATOM 592 C CA . MET A 1 73 ? 1.301 12.576 6.694 1.00 96.56 73 MET A CA 1
ATOM 593 C C . MET A 1 73 ? 1.441 11.885 5.323 1.00 96.56 73 MET A C 1
ATOM 595 O O . MET A 1 73 ? 2.378 11.112 5.119 1.00 96.56 73 MET A O 1
ATOM 599 N N . ASN A 1 74 ? 0.550 12.178 4.371 1.00 95.31 74 ASN A N 1
ATOM 600 C CA . ASN A 1 74 ? 0.489 11.598 3.024 1.00 95.31 74 ASN A CA 1
ATOM 601 C C . ASN A 1 74 ? 0.085 10.114 2.971 1.00 95.31 74 ASN A C 1
ATOM 603 O O . ASN A 1 74 ? 0.355 9.436 1.976 1.00 95.31 74 ASN A O 1
ATOM 607 N N . TYR A 1 75 ? -0.595 9.594 3.998 1.00 96.38 75 TYR A N 1
ATOM 608 C CA . TYR A 1 75 ? -1.276 8.305 3.873 1.00 96.38 75 TYR A CA 1
ATOM 609 C C . TYR A 1 75 ? -2.650 8.480 3.226 1.00 96.38 75 TYR A C 1
ATOM 611 O O . TYR A 1 75 ? -3.402 9.391 3.557 1.00 96.38 75 TYR A O 1
ATOM 619 N N . GLN A 1 76 ? -3.011 7.560 2.335 1.00 97.50 76 GLN A N 1
ATOM 620 C CA . GLN A 1 76 ? -4.382 7.443 1.844 1.00 97.50 76 GLN A CA 1
ATOM 621 C C . GLN A 1 76 ? -5.116 6.429 2.710 1.00 97.50 76 GLN A C 1
ATOM 623 O O . GLN A 1 76 ? -4.738 5.256 2.759 1.00 97.50 76 GLN A O 1
ATOM 628 N N . ILE A 1 77 ? -6.153 6.876 3.412 1.00 97.25 77 ILE A N 1
ATOM 629 C CA . ILE A 1 77 ? -6.895 6.029 4.346 1.00 97.25 77 ILE A CA 1
ATOM 630 C C . ILE A 1 77 ? -8.349 5.988 3.928 1.00 97.25 77 ILE A C 1
ATOM 632 O O . ILE A 1 77 ? -8.971 7.017 3.676 1.00 97.25 77 ILE A O 1
ATOM 636 N N . MET A 1 78 ? -8.894 4.778 3.901 1.00 97.44 78 MET A N 1
ATOM 637 C CA . MET A 1 78 ? -10.321 4.536 3.791 1.00 97.44 78 MET A CA 1
ATOM 638 C C . MET A 1 78 ? -10.774 3.811 5.053 1.00 97.44 78 MET A C 1
ATOM 640 O O . MET A 1 78 ? -10.228 2.761 5.396 1.00 97.44 78 MET A O 1
ATOM 644 N N . THR A 1 79 ? -11.780 4.352 5.726 1.00 96.62 79 THR A N 1
ATOM 645 C CA . THR A 1 79 ? -12.485 3.650 6.798 1.00 96.62 79 THR A CA 1
ATOM 646 C C . THR A 1 79 ? -13.843 3.203 6.292 1.00 96.62 79 THR A C 1
ATOM 648 O O . THR A 1 79 ? -14.428 3.840 5.415 1.00 96.62 79 THR A O 1
ATOM 651 N N . VAL A 1 80 ? -14.329 2.085 6.825 1.00 96.56 80 VAL A N 1
ATOM 652 C CA . VAL A 1 80 ? -15.651 1.553 6.499 1.00 96.56 80 VAL A CA 1
ATOM 653 C C . VAL A 1 80 ? -16.366 1.220 7.800 1.00 96.56 80 VAL A C 1
ATOM 655 O O . VAL A 1 80 ? -15.809 0.507 8.636 1.00 96.56 80 VAL A O 1
ATOM 658 N N . SER A 1 81 ? -17.566 1.763 7.993 1.00 93.62 81 SER A N 1
ATOM 659 C CA . SER A 1 81 ? -18.407 1.451 9.150 1.00 93.62 81 SER A CA 1
ATOM 660 C C . SER A 1 81 ? -19.083 0.080 8.999 1.00 93.62 81 SER A C 1
ATOM 662 O O . SER A 1 81 ? -19.127 -0.501 7.913 1.00 93.62 81 SER A O 1
ATOM 664 N N . SER A 1 82 ? -19.689 -0.425 10.077 1.00 91.25 82 SER A N 1
ATOM 665 C CA . SER A 1 82 ? -20.525 -1.634 10.031 1.00 91.25 82 SER A CA 1
ATOM 666 C C . SER A 1 82 ? -21.771 -1.479 9.147 1.00 91.25 82 SER A C 1
ATOM 668 O O . SER A 1 82 ? -22.271 -2.476 8.633 1.00 91.25 82 SER A O 1
ATOM 670 N N . SER A 1 83 ? -22.249 -0.248 8.921 1.00 92.62 83 SER A N 1
ATOM 671 C CA . SER A 1 83 ? -23.323 0.051 7.962 1.00 92.62 83 SER A CA 1
ATOM 672 C C . SER A 1 83 ? -22.838 0.105 6.506 1.00 92.62 83 SER A C 1
ATOM 674 O O . SER A 1 83 ? -23.653 0.255 5.598 1.00 92.62 83 SER A O 1
ATOM 676 N N . GLY A 1 84 ? -21.529 -0.035 6.265 1.00 91.62 84 GLY A N 1
ATOM 677 C CA . GLY A 1 84 ? -20.916 0.038 4.938 1.00 91.62 84 GLY A CA 1
ATOM 678 C C . GLY A 1 84 ? -20.587 1.460 4.473 1.00 91.62 84 GLY A C 1
ATOM 679 O O . GLY A 1 84 ? -20.171 1.640 3.327 1.00 91.62 84 GLY A O 1
ATOM 680 N N . GLU A 1 85 ? -20.747 2.466 5.336 1.00 94.94 85 GLU A N 1
ATOM 681 C CA . GLU A 1 85 ? -20.394 3.853 5.030 1.00 94.94 85 GLU A CA 1
ATOM 682 C C . GLU A 1 85 ? -18.875 3.995 4.916 1.00 94.94 85 GLU A C 1
ATOM 684 O O . GLU A 1 85 ? -18.137 3.607 5.824 1.00 94.94 85 GLU A O 1
ATOM 689 N N . LYS A 1 86 ? -18.409 4.554 3.795 1.00 96.19 86 LYS A N 1
ATOM 690 C CA . LYS A 1 86 ? -16.987 4.796 3.543 1.00 96.19 86 LYS A CA 1
ATOM 691 C C . LYS A 1 86 ? -16.621 6.245 3.838 1.00 96.19 86 LYS A C 1
ATOM 693 O O . LYS A 1 86 ? -17.244 7.160 3.299 1.00 96.19 86 LYS A O 1
ATOM 698 N N . HIS A 1 87 ? -15.535 6.452 4.574 1.00 96.50 87 HIS A N 1
ATOM 699 C CA . HIS A 1 87 ? -14.877 7.755 4.678 1.00 96.50 87 HIS A CA 1
ATOM 700 C C . HIS A 1 87 ? -13.446 7.677 4.167 1.00 96.50 87 HIS A C 1
ATOM 702 O O . HIS A 1 87 ? -12.798 6.636 4.254 1.00 96.50 87 HIS A O 1
ATOM 708 N N . PHE A 1 88 ? -12.955 8.797 3.645 1.00 97.56 88 PHE A N 1
ATOM 709 C CA . PHE A 1 88 ? -11.620 8.912 3.074 1.00 97.56 88 PHE A CA 1
ATOM 710 C C . PHE A 1 88 ? -10.856 10.045 3.757 1.00 97.56 88 PHE A C 1
ATOM 712 O O . PHE A 1 88 ? -11.426 11.110 4.002 1.00 97.56 88 PHE A O 1
ATOM 719 N N . TYR A 1 89 ? -9.577 9.809 4.038 1.00 97.62 89 TYR A N 1
ATOM 720 C CA . TYR A 1 89 ? -8.659 10.771 4.644 1.00 97.62 89 TYR A CA 1
ATOM 721 C C . TYR A 1 89 ? -7.359 10.822 3.837 1.00 97.62 89 TYR A C 1
ATOM 723 O O . TYR A 1 89 ? -6.903 9.793 3.331 1.00 97.62 89 TYR A O 1
ATOM 731 N N . GLY A 1 90 ? -6.777 12.020 3.734 1.00 97.12 90 GLY A N 1
ATOM 732 C CA . GLY A 1 90 ? -5.683 12.303 2.805 1.00 97.12 90 GLY A CA 1
ATOM 733 C C . GLY A 1 90 ? -6.175 12.421 1.361 1.00 97.12 90 GLY A C 1
ATOM 734 O O . GLY A 1 90 ? -7.350 12.703 1.108 1.00 97.12 90 GLY A O 1
ATOM 735 N N . GLU A 1 91 ? -5.273 12.190 0.410 1.00 96.19 91 GLU A N 1
ATOM 736 C CA . GLU A 1 91 ? -5.620 12.154 -1.011 1.00 96.19 91 GLU A CA 1
ATOM 737 C C . GLU A 1 91 ? -6.583 11.006 -1.321 1.00 96.19 91 GLU A C 1
ATOM 739 O O . GLU A 1 91 ? -6.434 9.889 -0.812 1.00 96.19 91 GLU A O 1
ATOM 744 N N . ARG A 1 92 ? -7.558 11.236 -2.207 1.00 94.81 92 ARG A N 1
ATOM 745 C CA . ARG A 1 92 ? -8.514 10.181 -2.581 1.00 94.81 92 ARG A CA 1
ATOM 746 C C . ARG A 1 92 ? -7.833 9.102 -3.415 1.00 94.81 92 ARG A C 1
ATOM 748 O O . ARG A 1 92 ? -6.983 9.381 -4.260 1.00 94.81 92 ARG A O 1
ATOM 755 N N . PHE A 1 93 ? -8.256 7.854 -3.218 1.00 96.25 93 PHE A N 1
ATOM 756 C CA . PHE A 1 93 ? -7.841 6.775 -4.107 1.00 96.25 93 PHE A CA 1
ATOM 757 C C . PHE A 1 93 ? -8.291 7.069 -5.538 1.00 96.25 93 PHE A C 1
ATOM 759 O O . PHE A 1 93 ? -9.428 7.494 -5.754 1.00 96.25 93 PHE A O 1
ATOM 766 N N . ARG A 1 94 ? -7.428 6.794 -6.524 1.00 95.56 94 ARG A N 1
ATOM 767 C CA . ARG A 1 94 ? -7.772 6.978 -7.947 1.00 95.56 94 ARG A CA 1
ATOM 768 C C . ARG A 1 94 ? -8.918 6.057 -8.366 1.00 95.56 94 ARG A C 1
ATOM 770 O O . ARG A 1 94 ? -9.690 6.393 -9.260 1.00 95.56 94 ARG A O 1
ATOM 777 N N . THR A 1 95 ? -9.046 4.888 -7.739 1.00 95.94 95 THR A N 1
ATOM 778 C CA . THR A 1 95 ? -10.204 4.006 -7.931 1.00 95.94 95 THR A CA 1
ATOM 779 C C . THR A 1 95 ? -10.598 3.324 -6.626 1.00 95.94 95 THR A C 1
ATOM 781 O O . THR A 1 95 ? -9.779 2.657 -5.995 1.00 95.94 95 THR A O 1
ATOM 784 N N . ASP A 1 96 ? -11.872 3.447 -6.256 1.00 96.19 96 ASP A N 1
ATOM 785 C CA . ASP A 1 96 ? -12.497 2.687 -5.172 1.00 96.19 96 ASP A CA 1
ATOM 786 C C . ASP A 1 96 ? -13.119 1.402 -5.738 1.00 96.19 96 ASP A C 1
ATOM 788 O O . ASP A 1 96 ? -14.178 1.417 -6.360 1.00 96.19 96 ASP A O 1
ATOM 792 N N . ASN A 1 97 ? -12.406 0.290 -5.591 1.00 96.19 97 ASN A N 1
ATOM 793 C CA . ASN A 1 97 ? -12.729 -1.014 -6.175 1.00 96.19 97 ASN A CA 1
ATOM 794 C C . ASN A 1 97 ? -12.407 -2.190 -5.236 1.00 96.19 97 ASN A C 1
ATOM 796 O O . ASN A 1 97 ? -12.182 -3.312 -5.696 1.00 96.19 97 ASN A O 1
ATOM 800 N N . VAL A 1 98 ? -12.357 -1.948 -3.922 1.00 96.88 98 VAL A N 1
ATOM 801 C CA . VAL A 1 98 ? -12.260 -3.045 -2.952 1.00 96.88 98 VAL A CA 1
ATOM 802 C C . VAL A 1 98 ? -13.582 -3.812 -2.977 1.00 96.88 98 VAL A C 1
ATOM 804 O O . VAL A 1 98 ? -14.654 -3.213 -3.075 1.00 96.88 98 VAL A O 1
ATOM 807 N N . SER A 1 99 ? -13.526 -5.140 -2.926 1.00 96.81 99 SER A N 1
ATOM 808 C CA . SER A 1 99 ? -14.747 -5.940 -2.978 1.00 96.81 99 SER A CA 1
ATOM 809 C C . SER A 1 99 ? -15.523 -5.843 -1.664 1.00 96.81 99 SER A C 1
ATOM 811 O O . SER A 1 99 ? -14.947 -5.756 -0.578 1.00 96.81 99 SER A O 1
ATOM 813 N N . THR A 1 100 ? -16.850 -5.930 -1.745 1.00 96.38 100 THR A N 1
ATOM 814 C CA . THR A 1 100 ? -17.709 -6.015 -0.555 1.00 96.38 100 THR A CA 1
ATOM 815 C C . THR A 1 100 ? -17.341 -7.214 0.321 1.00 96.38 100 THR A C 1
ATOM 817 O O . THR A 1 100 ? -17.417 -7.123 1.541 1.00 96.38 100 THR A O 1
ATOM 820 N N . GLN A 1 101 ? -16.898 -8.323 -0.285 1.00 97.00 101 GLN A N 1
ATOM 821 C CA . GLN A 1 101 ? -16.432 -9.496 0.453 1.00 97.00 101 GLN A CA 1
ATOM 822 C C . GLN A 1 101 ? -15.175 -9.190 1.274 1.00 97.00 101 GLN A C 1
ATOM 824 O O . GLN A 1 101 ? -15.138 -9.517 2.453 1.00 97.00 101 GLN A O 1
ATOM 829 N N . ALA A 1 102 ? -14.191 -8.495 0.695 1.00 97.62 102 ALA A N 1
ATOM 830 C CA . ALA A 1 102 ? -12.990 -8.094 1.422 1.00 97.62 102 ALA A CA 1
ATOM 831 C C . ALA A 1 102 ? -13.312 -7.150 2.591 1.00 97.62 102 ALA A C 1
ATOM 833 O O . ALA A 1 102 ? -12.737 -7.293 3.665 1.00 97.62 102 ALA A O 1
ATOM 834 N N . ILE A 1 103 ? -14.260 -6.223 2.410 1.00 97.75 103 ILE A N 1
ATOM 835 C CA . ILE A 1 103 ? -14.744 -5.364 3.502 1.00 97.75 103 ILE A CA 1
ATOM 836 C C . ILE A 1 103 ? -15.354 -6.214 4.623 1.00 97.75 103 ILE A C 1
ATOM 838 O O . ILE A 1 103 ? -14.994 -6.024 5.782 1.00 97.75 103 ILE A O 1
ATOM 842 N N . LYS A 1 104 ? -16.242 -7.160 4.290 1.00 97.19 104 LYS A N 1
ATOM 843 C CA . LYS A 1 104 ? -16.855 -8.068 5.274 1.00 97.19 104 LYS A CA 1
ATOM 844 C C . LYS A 1 104 ? -15.803 -8.876 6.026 1.00 97.19 104 LYS A C 1
ATOM 846 O O . LYS A 1 104 ? -15.810 -8.877 7.246 1.00 97.19 104 LYS A O 1
ATOM 851 N N . ASP A 1 105 ? -14.849 -9.463 5.308 1.00 97.88 105 ASP A N 1
ATOM 852 C CA . ASP A 1 105 ? -13.754 -10.222 5.913 1.00 97.88 105 ASP A CA 1
ATOM 853 C C . ASP A 1 105 ? -12.957 -9.375 6.923 1.00 97.88 105 ASP A C 1
ATOM 855 O O . ASP A 1 105 ? -12.615 -9.870 7.997 1.00 97.88 105 ASP A O 1
ATOM 859 N N . VAL A 1 106 ? -12.708 -8.092 6.627 1.00 98.00 106 VAL A N 1
ATOM 860 C CA . VAL A 1 106 ? -12.054 -7.163 7.568 1.00 98.00 106 VAL A CA 1
ATOM 861 C C . VAL A 1 106 ? -12.937 -6.835 8.763 1.00 98.00 106 VAL A C 1
ATOM 863 O O . VAL A 1 106 ? -12.443 -6.822 9.890 1.00 98.00 106 VAL A O 1
ATOM 866 N N . LEU A 1 107 ? -14.229 -6.584 8.545 1.00 96.25 107 LEU A N 1
ATOM 867 C CA . LEU A 1 107 ? -15.188 -6.356 9.629 1.00 96.25 107 LEU A CA 1
ATOM 868 C C . LEU A 1 107 ? -15.310 -7.581 10.550 1.00 96.25 107 LEU A C 1
ATOM 870 O O . LEU A 1 107 ? -15.482 -7.395 11.752 1.00 96.25 107 LEU A O 1
ATOM 874 N N . ASP A 1 108 ? -15.106 -8.788 10.020 1.00 96.25 108 ASP A N 1
ATOM 875 C CA . ASP A 1 108 ? -15.055 -10.060 10.757 1.00 96.25 108 ASP A CA 1
ATOM 876 C C . ASP A 1 108 ? -13.680 -10.333 11.407 1.00 96.25 108 ASP A C 1
ATOM 878 O O . ASP A 1 108 ? -13.450 -11.391 11.995 1.00 96.25 108 ASP A O 1
ATOM 882 N N . GLY A 1 109 ? -12.740 -9.387 11.314 1.00 96.38 109 GLY A N 1
ATOM 883 C CA . GLY A 1 109 ? -11.436 -9.452 11.976 1.00 96.38 109 GLY A CA 1
ATOM 884 C C . GLY A 1 109 ? -10.309 -10.077 11.149 1.00 96.38 109 GLY A C 1
ATOM 885 O O . GLY A 1 109 ? -9.187 -10.190 11.651 1.00 96.38 109 GLY A O 1
ATOM 886 N N . LYS A 1 110 ? -10.543 -10.450 9.885 1.00 98.00 110 LYS A N 1
ATOM 887 C CA . LYS A 1 110 ? -9.485 -10.969 9.003 1.00 98.00 110 LYS A CA 1
ATOM 888 C C . LYS A 1 110 ? -8.643 -9.820 8.446 1.00 98.00 110 LYS A C 1
ATOM 890 O O . LYS A 1 110 ? -9.155 -8.791 8.021 1.00 98.00 110 LYS A O 1
ATOM 895 N N . ALA A 1 111 ? -7.325 -9.998 8.410 1.00 98.00 111 ALA A N 1
ATOM 896 C CA . ALA A 1 111 ? -6.441 -9.014 7.794 1.00 98.00 111 ALA A CA 1
ATOM 897 C C . ALA A 1 111 ? -6.583 -9.038 6.263 1.00 98.00 111 ALA A C 1
ATOM 899 O O . ALA A 1 111 ? -6.489 -10.095 5.635 1.00 98.00 111 ALA A O 1
ATOM 900 N N . TYR A 1 112 ? -6.767 -7.868 5.657 1.00 98.44 112 TYR A N 1
ATOM 901 C CA . TYR A 1 112 ? -6.799 -7.707 4.209 1.00 98.44 112 TYR A CA 1
ATOM 902 C C . TYR A 1 112 ? -5.397 -7.447 3.665 1.00 98.44 112 TYR A C 1
ATOM 904 O O . TYR A 1 112 ? -4.718 -6.512 4.085 1.00 98.44 112 TYR A O 1
ATOM 912 N N . HIS A 1 113 ? -4.994 -8.275 2.705 1.00 98.00 113 HIS A N 1
ATOM 913 C CA . HIS A 1 113 ? -3.690 -8.253 2.041 1.00 98.00 113 HIS A CA 1
ATOM 914 C C . HIS A 1 113 ? -3.874 -8.051 0.530 1.00 98.00 113 HIS A C 1
ATOM 916 O O . HIS A 1 113 ? -3.509 -8.898 -0.290 1.00 98.00 113 HIS A O 1
ATOM 922 N N . GLY A 1 114 ? -4.528 -6.949 0.157 1.00 96.19 114 GLY A N 1
ATOM 923 C CA . GLY A 1 114 ? -4.843 -6.623 -1.232 1.00 96.19 114 GLY A CA 1
ATOM 924 C C . GLY A 1 114 ? -3.600 -6.469 -2.101 1.00 96.19 114 GLY A C 1
ATOM 925 O O . GLY A 1 114 ? -3.573 -6.972 -3.222 1.00 96.19 114 GLY A O 1
ATOM 926 N N . ILE A 1 115 ? -2.536 -5.876 -1.552 1.00 95.25 115 ILE A N 1
ATOM 927 C CA . ILE A 1 115 ? -1.243 -5.744 -2.236 1.00 95.25 115 ILE A CA 1
ATOM 928 C C . ILE A 1 115 ? -0.676 -7.122 -2.561 1.00 95.25 115 ILE A C 1
ATOM 930 O O . ILE A 1 115 ? -0.352 -7.377 -3.717 1.00 95.25 115 ILE A O 1
ATOM 934 N N . LYS A 1 116 ? -0.592 -8.042 -1.590 1.00 93.75 116 LYS A N 1
ATOM 935 C CA . LYS A 1 116 ? -0.082 -9.408 -1.814 1.00 93.75 116 LYS A CA 1
ATOM 936 C C . LYS A 1 116 ? -0.958 -10.214 -2.772 1.00 93.75 116 LYS A 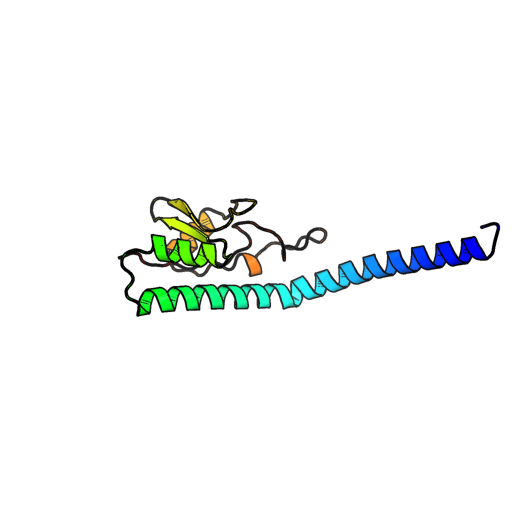C 1
ATOM 938 O O . LYS A 1 116 ? -0.427 -10.954 -3.602 1.00 93.75 116 LYS A O 1
ATOM 943 N N . HIS A 1 117 ? -2.278 -10.067 -2.703 1.00 93.56 117 HIS A N 1
ATOM 944 C CA . HIS A 1 117 ? -3.224 -10.863 -3.495 1.00 93.56 117 HIS A CA 1
ATOM 945 C C . HIS A 1 117 ? -3.650 -10.209 -4.816 1.00 93.56 117 HIS A C 1
ATOM 947 O O . HIS A 1 117 ? -4.445 -10.791 -5.551 1.00 93.56 117 HIS A O 1
ATOM 953 N N . LEU A 1 118 ? -3.090 -9.047 -5.168 1.00 89.06 118 LEU A N 1
ATOM 954 C CA . LEU A 1 118 ? -3.407 -8.373 -6.425 1.00 89.06 118 LEU A CA 1
ATOM 955 C C . LEU A 1 118 ? -3.080 -9.276 -7.636 1.00 89.06 118 LEU A C 1
ATOM 957 O O . LEU A 1 118 ? -1.947 -9.751 -7.737 1.00 89.06 118 LEU A O 1
ATOM 961 N N . PRO A 1 119 ? -4.010 -9.528 -8.569 1.00 84.75 119 PRO A N 1
ATOM 962 C CA . PRO A 1 119 ? -3.735 -10.367 -9.733 1.00 84.75 119 PRO A CA 1
ATOM 963 C C . PRO A 1 119 ? -2.523 -9.879 -10.539 1.00 84.75 119 PRO A C 1
ATOM 965 O O . PRO A 1 119 ? -2.284 -8.677 -10.656 1.00 84.75 119 PRO A O 1
ATOM 968 N N . TYR A 1 120 ? -1.753 -10.821 -11.086 1.00 73.75 120 TYR A N 1
ATOM 969 C CA . TYR A 1 120 ? -0.624 -10.517 -11.964 1.00 73.75 120 TYR A CA 1
ATOM 970 C C . TYR A 1 120 ? -1.115 -9.825 -13.245 1.00 73.75 120 TYR A C 1
ATOM 972 O O . TYR A 1 120 ? -2.047 -10.312 -13.884 1.00 73.75 120 TYR A O 1
ATOM 980 N N . ASN A 1 121 ? -0.475 -8.720 -13.637 1.00 70.25 121 ASN A N 1
ATOM 981 C CA . ASN A 1 121 ? -0.690 -8.074 -14.930 1.00 70.25 121 ASN A CA 1
ATOM 982 C C . ASN A 1 121 ? 0.681 -7.781 -15.572 1.00 70.25 121 ASN A C 1
ATOM 984 O O . ASN A 1 121 ? 1.450 -7.019 -14.992 1.00 70.25 121 ASN A O 1
ATOM 988 N N . PRO A 1 122 ? 0.997 -8.354 -16.749 1.00 60.84 122 PRO A N 1
ATOM 989 C CA . PRO A 1 122 ? 2.326 -8.248 -17.358 1.00 60.84 122 PRO A CA 1
ATOM 990 C C . PRO A 1 122 ? 2.680 -6.855 -17.903 1.00 60.84 122 PRO A C 1
ATOM 992 O O . PRO A 1 122 ? 3.840 -6.622 -18.233 1.00 60.84 122 PRO A O 1
ATOM 995 N N . ILE A 1 123 ? 1.705 -5.946 -18.047 1.00 63.22 123 ILE A N 1
ATOM 996 C CA . ILE A 1 123 ? 1.899 -4.648 -18.725 1.00 63.22 123 ILE A CA 1
ATOM 997 C C . ILE A 1 123 ? 1.880 -3.469 -17.742 1.00 63.22 123 ILE A C 1
ATOM 999 O O . ILE A 1 123 ? 2.581 -2.481 -17.950 1.00 63.22 123 ILE A O 1
ATOM 1003 N N . VAL A 1 124 ? 1.108 -3.561 -16.655 1.00 62.91 124 VAL A N 1
ATOM 1004 C CA . VAL A 1 124 ? 0.987 -2.498 -15.645 1.00 62.91 124 VAL A CA 1
ATOM 1005 C C . VAL A 1 124 ? 1.402 -3.061 -14.296 1.00 62.91 124 VAL A C 1
ATOM 1007 O O . VAL A 1 124 ? 0.707 -3.907 -13.732 1.00 62.91 124 VAL A O 1
ATOM 1010 N N . THR A 1 125 ? 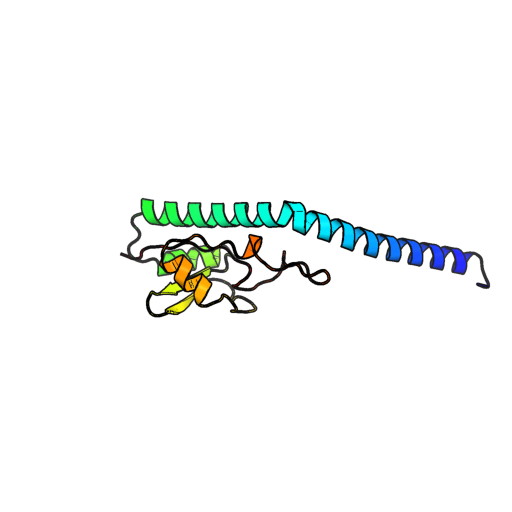2.524 -2.575 -13.764 1.00 67.44 125 THR A N 1
ATOM 1011 C CA . THR A 1 125 ? 2.980 -2.969 -12.433 1.00 67.44 125 THR A CA 1
ATOM 1012 C C . THR A 1 125 ? 1.972 -2.478 -11.398 1.00 67.44 125 THR A C 1
ATOM 1014 O O . THR A 1 125 ? 1.735 -1.282 -11.232 1.00 67.44 125 THR A O 1
ATOM 1017 N N . GLY A 1 126 ? 1.389 -3.410 -10.645 1.00 73.62 126 GLY A N 1
ATOM 1018 C CA . GLY A 1 126 ? 0.505 -3.078 -9.526 1.00 73.62 126 GLY A CA 1
ATOM 1019 C C . GLY A 1 126 ? 1.201 -2.293 -8.408 1.00 73.62 126 GLY A C 1
ATOM 1020 O O . GLY A 1 126 ? 0.537 -1.771 -7.524 1.00 73.62 126 GLY A O 1
ATOM 1021 N N . PHE A 1 127 ? 2.533 -2.179 -8.432 1.00 79.81 127 PHE A N 1
ATOM 1022 C CA . PHE A 1 127 ? 3.317 -1.502 -7.399 1.00 79.81 127 PHE A CA 1
ATOM 1023 C C . PHE A 1 127 ? 2.900 -0.038 -7.190 1.00 79.81 127 PHE A C 1
ATOM 1025 O O . PHE A 1 127 ? 2.880 0.427 -6.056 1.00 79.81 127 PHE A O 1
ATOM 1032 N N . PHE A 1 128 ? 2.522 0.662 -8.264 1.00 80.88 128 PHE A N 1
ATOM 1033 C CA . PHE A 1 128 ? 2.099 2.068 -8.220 1.00 80.88 128 PHE A CA 1
ATOM 1034 C C . PHE A 1 128 ? 0.585 2.245 -8.391 1.00 80.88 128 PHE A C 1
ATOM 1036 O O . PHE A 1 128 ? 0.107 3.363 -8.589 1.00 80.88 128 PHE A O 1
ATOM 1043 N N . ASP A 1 129 ? -0.185 1.154 -8.362 1.00 88.94 129 ASP A N 1
ATOM 1044 C CA . ASP A 1 129 ? -1.615 1.234 -8.625 1.00 88.94 129 ASP A CA 1
ATOM 1045 C C . ASP A 1 129 ? -2.353 1.839 -7.423 1.00 88.94 129 ASP A C 1
ATOM 1047 O O . ASP A 1 129 ? -2.543 1.194 -6.393 1.00 88.94 129 ASP A O 1
ATOM 1051 N N . ASN A 1 130 ? -2.772 3.095 -7.561 1.00 93.44 130 ASN A N 1
ATOM 1052 C CA . ASN A 1 130 ? -3.534 3.823 -6.550 1.00 93.44 130 ASN A CA 1
ATOM 1053 C C . ASN A 1 130 ? -5.005 3.371 -6.564 1.00 93.44 130 ASN A C 1
ATOM 1055 O O . ASN A 1 130 ? -5.861 3.983 -7.204 1.00 93.44 130 ASN A O 1
ATOM 1059 N N . THR A 1 131 ? -5.308 2.263 -5.896 1.00 95.25 131 THR A N 1
ATOM 1060 C CA . THR A 1 131 ? -6.672 1.732 -5.815 1.00 95.25 131 THR A CA 1
ATOM 1061 C C . THR A 1 131 ? -6.931 1.106 -4.459 1.00 95.25 131 THR A C 1
ATOM 1063 O O . THR A 1 131 ? -6.021 0.543 -3.856 1.00 95.25 131 THR A O 1
ATOM 1066 N N . THR A 1 132 ? -8.176 1.130 -3.987 1.00 96.75 132 THR A N 1
ATOM 1067 C CA . THR A 1 132 ? -8.515 0.532 -2.685 1.00 96.75 132 THR A CA 1
ATOM 1068 C C . THR A 1 132 ? -8.315 -0.987 -2.669 1.00 96.75 132 THR A C 1
ATOM 1070 O O . THR A 1 132 ? -8.044 -1.545 -1.608 1.00 96.75 132 THR A O 1
ATOM 1073 N N . LYS A 1 133 ? -8.393 -1.685 -3.817 1.00 95.88 133 LYS A N 1
ATOM 1074 C CA . LYS A 1 133 ? -8.034 -3.114 -3.886 1.00 95.88 133 LYS A CA 1
ATOM 1075 C C . LYS A 1 133 ? -6.538 -3.359 -3.650 1.00 95.88 133 LYS A C 1
ATOM 1077 O O . LYS A 1 133 ? -6.195 -4.424 -3.149 1.00 95.88 133 LYS A O 1
ATOM 1082 N N . ASN A 1 134 ? -5.665 -2.404 -3.972 1.00 95.75 134 ASN A N 1
ATOM 1083 C CA . ASN A 1 134 ? -4.212 -2.504 -3.813 1.00 95.75 134 ASN A CA 1
ATOM 1084 C C . ASN A 1 134 ? -3.749 -1.874 -2.487 1.00 95.75 134 ASN A C 1
ATOM 1086 O O . ASN A 1 134 ? -2.892 -0.996 -2.449 1.00 95.75 134 ASN A O 1
ATOM 1090 N N . THR A 1 135 ? -4.363 -2.303 -1.387 1.00 97.06 135 THR A N 1
ATOM 1091 C CA . THR A 1 135 ? -4.093 -1.792 -0.036 1.00 97.06 135 THR A CA 1
ATOM 1092 C C . THR A 1 135 ? -3.980 -2.935 0.967 1.00 97.06 135 THR A C 1
ATOM 1094 O O . THR A 1 135 ? -4.094 -4.113 0.617 1.00 97.06 135 THR A O 1
ATOM 1097 N N . VAL A 1 136 ? -3.753 -2.579 2.226 1.00 98.38 136 VAL A N 1
ATOM 1098 C CA . VAL A 1 136 ? -3.875 -3.466 3.380 1.00 98.38 136 VAL A CA 1
ATOM 1099 C C . VAL A 1 136 ? -4.985 -2.956 4.292 1.00 98.38 136 VAL A C 1
ATOM 1101 O O . VAL A 1 136 ? -5.278 -1.761 4.303 1.00 98.38 136 VAL A O 1
ATOM 1104 N N . GLY A 1 137 ? -5.606 -3.847 5.061 1.00 98.19 137 GLY A N 1
ATOM 1105 C CA . GLY A 1 137 ? -6.719 -3.481 5.937 1.00 98.19 137 GLY A CA 1
ATOM 1106 C C . GLY A 1 137 ? -6.785 -4.333 7.195 1.00 98.19 137 GLY A C 1
ATOM 1107 O O . GLY A 1 137 ? -6.471 -5.522 7.171 1.00 98.19 137 GLY A O 1
ATOM 1108 N N . VAL A 1 138 ? -7.202 -3.721 8.301 1.00 97.94 138 VAL A N 1
ATOM 1109 C CA . VAL A 1 138 ? -7.448 -4.393 9.580 1.00 97.94 138 VAL A CA 1
ATOM 1110 C C . VAL A 1 138 ? -8.689 -3.799 10.234 1.00 97.94 138 VAL A C 1
ATOM 1112 O O . VAL A 1 138 ? -8.985 -2.617 10.062 1.00 97.94 138 VAL A O 1
ATOM 1115 N N . GLN A 1 139 ? -9.393 -4.607 11.023 1.00 96.31 139 GLN A N 1
ATOM 1116 C CA . GLN A 1 139 ? -10.469 -4.115 11.875 1.00 96.31 139 GLN A CA 1
ATOM 1117 C C . GLN A 1 139 ? -9.905 -3.159 12.935 1.00 96.31 139 GLN A C 1
ATOM 1119 O O . GLN A 1 139 ? -8.859 -3.441 13.533 1.00 96.31 139 GLN A O 1
ATOM 1124 N N . PHE A 1 140 ? -10.627 -2.085 13.231 1.00 92.88 140 PHE A N 1
ATOM 1125 C CA . PHE A 1 140 ? -10.382 -1.208 14.376 1.00 92.88 140 PHE A CA 1
ATOM 1126 C C . PHE A 1 140 ? -11.697 -0.972 15.128 1.00 92.88 140 PHE A C 1
ATOM 1128 O O . PHE A 1 140 ? -12.776 -1.225 14.592 1.00 92.88 140 PHE A O 1
ATOM 1135 N N . LYS A 1 141 ? -11.609 -0.518 16.380 1.00 85.06 141 LYS A N 1
ATOM 1136 C CA . LYS A 1 141 ? -12.776 -0.155 17.190 1.00 85.06 141 LYS A CA 1
ATOM 1137 C C . LYS A 1 141 ? -12.744 1.347 17.436 1.00 85.06 141 LYS A C 1
ATOM 1139 O O . LYS A 1 141 ? -11.735 1.853 17.915 1.00 85.06 141 LYS A O 1
ATOM 1144 N N . SER A 1 142 ? -13.838 2.029 17.123 1.00 70.81 142 SER A N 1
ATOM 1145 C CA . SER A 1 142 ? -14.167 3.292 17.783 1.00 70.81 142 SER A CA 1
ATOM 1146 C C . SER A 1 142 ? -14.891 2.921 19.072 1.00 70.81 142 SER A C 1
ATOM 1148 O O . SER A 1 142 ? -15.772 2.059 19.013 1.00 70.81 142 SER A O 1
ATOM 1150 N N . GLN A 1 143 ? -14.488 3.489 20.211 1.00 54.59 143 GLN A N 1
ATOM 1151 C CA . GLN A 1 143 ? -15.362 3.481 21.389 1.00 54.59 143 GLN A CA 1
ATOM 1152 C C . GLN A 1 143 ? -16.635 4.278 21.093 1.00 54.59 143 GLN A C 1
ATOM 1154 O O . GLN A 1 143 ? -16.574 5.160 20.198 1.00 54.59 143 GLN A O 1
#

pLDDT: mean 91.69, std 8.7, range [54.59, 98.44]

Sequence (143 aa):
MFRSLYIRIAIYTIVVMLLSAIISFFITNIIYHNTLKANNDAKIMRTLKDAKSFQQDANMSNLKPYFKHLGEMNYQIMTVSSSGEKHFYGERFRTDNVSTQAIKDVLDGKAYHGIKHLPYNPIVTGFFDNTTKNTVGVQFKSQ

Radius of gyration: 21.76 Å; chains: 1; bounding box: 52×28×71 Å

Organism: Staphylococcus gallinarum (NCBI:txid1293)

Foldseek 3Di:
DDPDPVVVVVVVVVVVVVVVVVVVLQVVLVCCLPPVLVVVLVVQVVVVVVLQVVCVVVVDQDCPVVLQVVLVVVDWDWDADPVRDIDIHHDHQPEEDADPVLVVCQQVFHKQRLSNPPDRDSPDPLPPHRYPSNHIGHDHDND